Protein AF-A0A9D1E8T2-F1 (afdb_monomer)

Organism: NCBI:txid2840911

Radius of gyration: 13.84 Å; Cα contacts (8 Å, |Δi|>4): 99; chains: 1; bounding box: 33×21×34 Å

Mean predicted aligned error: 3.73 Å

pLDDT: mean 92.44, std 4.69, range [80.06, 97.88]

Sequence (66 aa):
MFSLDSGAEGIGRARLYITAHGLYEAHLNGHRIGDQVLTPGTSEYESRLQYQTYDVTDMLTSRENI

Structure (mmCIF, N/CA/C/O backbone):
data_AF-A0A9D1E8T2-F1
#
_entry.id   AF-A0A9D1E8T2-F1
#
loop_
_atom_site.group_PDB
_atom_site.id
_atom_sit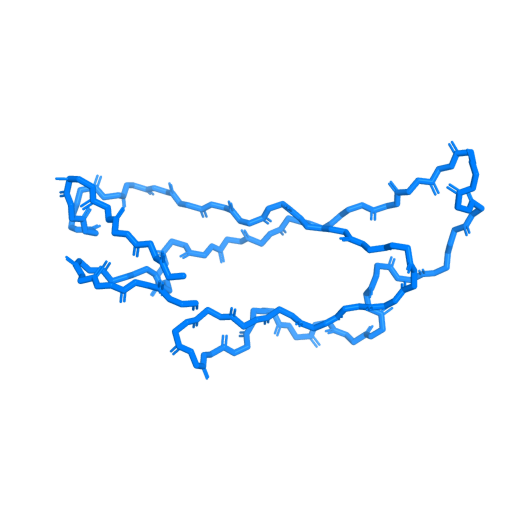e.type_symbol
_atom_site.label_atom_id
_atom_site.label_alt_id
_atom_site.label_comp_id
_atom_site.label_asym_id
_atom_site.label_entity_id
_atom_site.label_seq_id
_atom_site.pdbx_PDB_ins_code
_atom_site.Cartn_x
_atom_site.Cartn_y
_atom_site.Cartn_z
_atom_site.occupancy
_atom_site.B_iso_or_equiv
_atom_site.auth_seq_id
_atom_site.auth_comp_id
_atom_site.auth_asym_id
_atom_site.auth_atom_id
_atom_site.pdbx_PDB_model_num
ATOM 1 N N . MET A 1 1 ? 0.249 -10.935 10.743 1.00 81.75 1 MET A N 1
ATOM 2 C CA . MET A 1 1 ? -1.025 -10.541 11.368 1.00 81.75 1 MET A CA 1
ATOM 3 C C . MET A 1 1 ? -0.761 -9.356 12.274 1.00 81.75 1 MET A C 1
ATOM 5 O O . MET A 1 1 ? 0.287 -9.341 12.916 1.00 81.75 1 MET A O 1
ATOM 9 N N . PHE A 1 2 ? -1.637 -8.357 12.260 1.00 92.62 2 PHE A N 1
ATOM 10 C CA . PHE A 1 2 ? -1.474 -7.116 13.020 1.00 92.62 2 PHE A CA 1
ATOM 11 C C . PHE A 1 2 ? -2.823 -6.592 13.529 1.00 92.62 2 PHE A C 1
ATOM 13 O O . PHE A 1 2 ? -3.866 -6.872 12.941 1.00 92.62 2 PHE A O 1
ATOM 20 N N . SER A 1 3 ? -2.805 -5.814 14.608 1.00 90.56 3 SER A N 1
ATOM 21 C CA . SER A 1 3 ? -3.978 -5.142 15.175 1.00 90.56 3 SER A CA 1
ATOM 22 C C . SER A 1 3 ? -3.803 -3.627 15.140 1.00 90.56 3 SER A C 1
ATOM 24 O O . SER A 1 3 ? -2.682 -3.122 15.106 1.00 90.56 3 SER A O 1
ATOM 26 N N . LEU A 1 4 ? -4.919 -2.904 15.156 1.00 89.75 4 LEU A N 1
ATOM 27 C CA . LEU A 1 4 ? -4.941 -1.448 15.246 1.00 89.75 4 LEU A CA 1
ATOM 28 C C . LEU A 1 4 ? -5.276 -1.051 16.683 1.00 89.75 4 LEU A C 1
ATOM 30 O O . LEU A 1 4 ? -6.365 -1.372 17.156 1.00 89.75 4 LEU A O 1
ATOM 34 N N . ASP A 1 5 ? -4.383 -0.323 17.352 1.00 86.31 5 ASP A N 1
ATOM 35 C CA . ASP A 1 5 ? -4.578 0.089 18.753 1.00 86.31 5 ASP A CA 1
ATOM 36 C C . ASP A 1 5 ? -5.842 0.946 18.949 1.00 86.31 5 ASP A C 1
ATOM 38 O O . ASP A 1 5 ? -6.478 0.909 19.999 1.00 86.31 5 ASP A O 1
ATOM 42 N N . SER A 1 6 ? -6.235 1.701 17.918 1.00 81.25 6 SER A N 1
ATOM 43 C CA . SER A 1 6 ? -7.413 2.575 17.911 1.00 81.25 6 SER A CA 1
ATOM 44 C C . SER A 1 6 ? -8.701 1.911 17.403 1.00 81.25 6 SER A C 1
ATOM 46 O O . SER A 1 6 ? -9.747 2.557 17.396 1.00 81.25 6 SER A O 1
ATOM 48 N N . GLY A 1 7 ? -8.642 0.663 16.920 1.00 81.31 7 GLY A N 1
ATOM 49 C CA . GLY A 1 7 ? -9.708 0.068 16.103 1.00 81.31 7 GLY A CA 1
ATOM 50 C C . GLY A 1 7 ? -9.859 0.738 14.725 1.00 81.31 7 GLY A C 1
ATOM 51 O O . GLY A 1 7 ? -9.191 1.730 14.423 1.00 81.31 7 GLY A O 1
ATOM 52 N N . ALA A 1 8 ? -10.725 0.188 13.864 1.00 83.75 8 ALA A N 1
ATOM 53 C CA . ALA A 1 8 ? -10.930 0.700 12.503 1.00 83.75 8 ALA A CA 1
ATOM 54 C C . ALA A 1 8 ? -11.921 1.877 12.436 1.00 83.75 8 ALA A C 1
ATOM 56 O O . ALA A 1 8 ? -11.818 2.703 11.537 1.00 83.75 8 ALA A O 1
ATOM 57 N N . GLU A 1 9 ? -12.834 2.008 13.406 1.00 80.06 9 GLU A N 1
ATOM 58 C CA . GLU A 1 9 ? -13.898 3.034 13.403 1.00 80.06 9 GLU A CA 1
ATOM 59 C C . GLU A 1 9 ? -13.376 4.482 13.500 1.00 80.06 9 GLU A C 1
ATOM 61 O O . GLU A 1 9 ? -14.095 5.424 13.175 1.00 80.06 9 GLU A O 1
ATOM 66 N N . GLY A 1 10 ? -12.118 4.670 13.914 1.00 82.25 10 GLY A N 1
ATOM 67 C CA . GLY A 1 10 ? -11.447 5.973 13.957 1.00 82.25 10 GLY A CA 1
ATOM 68 C C . GLY A 1 10 ? -10.545 6.273 12.755 1.00 82.25 10 GLY A C 1
ATOM 69 O O . GLY A 1 10 ? -9.911 7.330 12.722 1.00 82.25 10 GLY A O 1
ATOM 70 N N . ILE A 1 11 ? -10.431 5.363 11.784 1.00 88.69 11 ILE A N 1
ATOM 71 C CA . ILE A 1 11 ? -9.514 5.535 10.655 1.00 88.69 11 ILE A CA 1
ATOM 72 C C . ILE A 1 11 ? -10.183 6.372 9.570 1.00 88.69 11 ILE A C 1
ATOM 74 O O . ILE A 1 11 ? -11.043 5.904 8.835 1.00 88.69 11 ILE A O 1
ATOM 78 N N . GLY A 1 12 ? -9.730 7.620 9.428 1.00 92.31 12 GLY A N 1
ATOM 79 C CA . GLY A 1 12 ? -10.170 8.486 8.331 1.00 92.31 12 GLY A CA 1
ATOM 80 C C . GLY A 1 12 ? -9.561 8.118 6.974 1.00 92.31 12 GLY A C 1
ATOM 81 O O . GLY A 1 12 ? -10.148 8.426 5.941 1.00 92.31 12 GLY A O 1
ATOM 82 N N . ARG A 1 13 ? -8.371 7.495 6.958 1.00 94.81 13 ARG A N 1
ATOM 83 C CA . ARG A 1 13 ? -7.708 7.043 5.728 1.00 94.81 13 ARG A CA 1
ATOM 84 C C . ARG A 1 13 ? -6.619 6.005 5.991 1.00 94.81 13 ARG A C 1
ATOM 86 O O . ARG A 1 13 ? -5.795 6.200 6.881 1.00 94.81 13 ARG A O 1
ATOM 93 N N . ALA A 1 14 ? -6.530 4.993 5.132 1.00 95.69 14 ALA A N 1
ATOM 94 C CA . ALA A 1 14 ? -5.418 4.052 5.071 1.00 95.69 14 ALA A CA 1
ATOM 95 C C . ALA A 1 14 ? -4.928 3.844 3.633 1.00 95.69 14 ALA A C 1
ATOM 97 O O . ALA A 1 14 ? -5.701 3.861 2.675 1.00 95.69 14 ALA A O 1
ATOM 98 N N . ARG A 1 15 ? -3.616 3.646 3.470 1.00 97.56 15 ARG A N 1
ATOM 99 C CA . ARG A 1 15 ? -2.995 3.389 2.167 1.00 97.56 15 ARG A CA 1
ATOM 100 C C . ARG A 1 15 ? -1.957 2.285 2.259 1.00 97.56 15 ARG A C 1
ATOM 102 O O . ARG A 1 15 ? -1.134 2.300 3.171 1.00 97.56 15 ARG A O 1
ATOM 109 N N . LEU A 1 16 ? -1.953 1.399 1.269 1.00 97.50 16 LEU A N 1
ATOM 110 C CA . LEU A 1 16 ? -0.875 0.442 1.055 1.00 97.50 16 LEU A CA 1
ATOM 111 C C . LEU A 1 16 ? 0.088 0.989 0.002 1.00 97.50 16 LEU A C 1
ATOM 113 O O . LEU A 1 16 ? -0.318 1.237 -1.132 1.00 97.50 16 LEU A O 1
ATOM 117 N N . TYR A 1 17 ? 1.358 1.126 0.373 1.00 97.88 17 TYR A N 1
ATO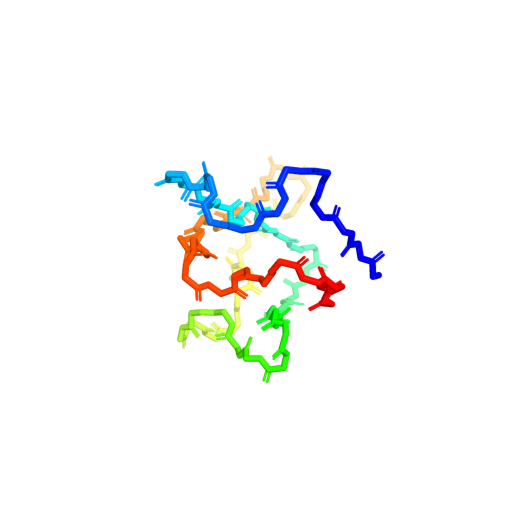M 118 C CA . TYR A 1 17 ? 2.461 1.408 -0.543 1.00 97.88 17 TYR A CA 1
ATOM 119 C C . TYR A 1 17 ? 3.285 0.132 -0.690 1.00 97.88 17 TYR A C 1
ATOM 121 O O . TYR A 1 17 ? 3.832 -0.356 0.297 1.00 97.88 17 TYR A O 1
ATOM 129 N N . ILE A 1 18 ? 3.346 -0.437 -1.890 1.00 97.69 18 ILE A N 1
ATOM 130 C CA . ILE A 1 18 ? 3.934 -1.765 -2.094 1.00 97.69 18 ILE A CA 1
ATOM 131 C C . ILE A 1 18 ? 4.673 -1.869 -3.428 1.00 97.69 18 ILE A C 1
ATOM 133 O O . ILE A 1 18 ? 4.320 -1.230 -4.419 1.00 97.69 18 ILE A O 1
ATOM 137 N N . THR A 1 19 ? 5.729 -2.677 -3.432 1.00 97.12 19 THR A N 1
ATOM 138 C CA . THR A 1 19 ? 6.533 -3.038 -4.600 1.00 97.12 19 THR A CA 1
ATOM 139 C C . THR A 1 19 ? 7.178 -4.411 -4.387 1.00 97.12 19 THR A C 1
ATOM 141 O O . THR A 1 19 ? 7.143 -4.944 -3.278 1.00 97.12 19 THR A O 1
ATOM 144 N N . ALA A 1 20 ? 7.782 -4.978 -5.432 1.00 94.69 20 ALA A N 1
ATOM 145 C CA . ALA A 1 20 ? 8.548 -6.216 -5.371 1.00 94.69 20 ALA A CA 1
ATOM 146 C C . ALA A 1 20 ? 9.686 -6.226 -6.405 1.00 94.69 20 ALA A C 1
ATOM 148 O O . ALA A 1 20 ? 9.526 -5.726 -7.517 1.00 94.69 20 ALA A O 1
ATOM 149 N N . HIS A 1 21 ? 10.809 -6.866 -6.063 1.00 92.69 21 HIS A N 1
ATOM 150 C CA . HIS A 1 21 ? 11.776 -7.350 -7.055 1.00 92.69 21 HIS A CA 1
ATOM 151 C C . HIS A 1 21 ? 11.219 -8.629 -7.685 1.00 92.69 21 HIS A C 1
ATOM 153 O O . HIS A 1 21 ? 11.314 -9.707 -7.102 1.00 92.69 21 HIS A O 1
ATOM 159 N N . GLY A 1 22 ? 10.585 -8.498 -8.846 1.00 91.44 22 GLY A N 1
ATOM 160 C CA . GLY A 1 22 ? 9.760 -9.546 -9.441 1.00 91.44 22 GLY A CA 1
ATOM 161 C C . GLY A 1 22 ? 8.319 -9.072 -9.544 1.00 91.44 22 GLY A C 1
ATOM 162 O O . GLY A 1 22 ? 8.092 -7.944 -9.969 1.00 91.44 22 GLY A O 1
ATOM 163 N N . LEU A 1 23 ? 7.362 -9.923 -9.168 1.00 94.69 23 LEU A N 1
ATOM 164 C CA . LEU A 1 23 ? 5.930 -9.634 -9.247 1.00 94.69 23 LEU A CA 1
ATOM 165 C C . LEU A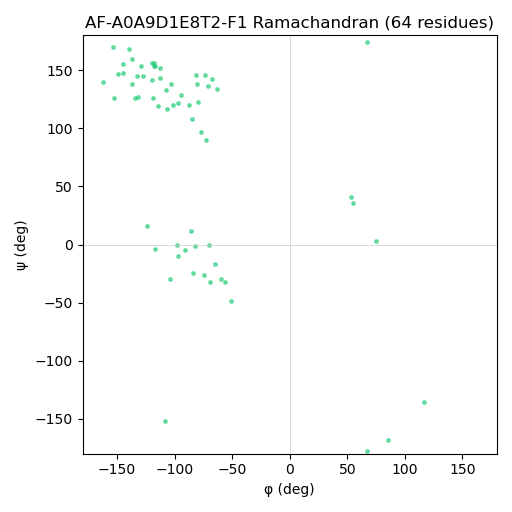 1 23 ? 5.237 -9.915 -7.911 1.00 94.69 23 LEU A C 1
ATOM 167 O O . LEU A 1 23 ? 5.695 -10.771 -7.152 1.00 94.69 23 LEU A O 1
ATOM 171 N N . TYR A 1 24 ? 4.126 -9.233 -7.638 1.00 96.25 24 TYR A N 1
ATOM 172 C CA . TYR A 1 24 ? 3.304 -9.489 -6.457 1.00 96.25 24 TYR A CA 1
ATOM 173 C C . TYR A 1 24 ? 1.806 -9.477 -6.770 1.00 96.25 24 TYR A C 1
ATOM 175 O O . TYR A 1 24 ? 1.348 -8.885 -7.742 1.00 96.25 24 TYR A O 1
ATOM 183 N N . GLU A 1 25 ? 1.041 -10.106 -5.885 1.00 96.94 25 GLU A N 1
ATOM 184 C CA . GLU A 1 25 ? -0.389 -9.876 -5.723 1.00 96.94 25 GLU A CA 1
ATOM 185 C C . GLU A 1 25 ? -0.649 -9.696 -4.226 1.00 96.94 25 GLU A C 1
ATOM 187 O O . GLU A 1 25 ? -0.205 -10.511 -3.418 1.00 96.94 25 GLU A O 1
ATOM 192 N N . ALA A 1 26 ? -1.308 -8.600 -3.848 1.00 97.19 26 ALA A N 1
ATOM 193 C CA . ALA A 1 26 ? -1.538 -8.261 -2.449 1.00 97.19 26 ALA A CA 1
ATOM 194 C C . ALA A 1 26 ? -2.979 -8.576 -2.049 1.00 97.19 26 ALA A C 1
ATOM 196 O O . ALA A 1 26 ? -3.919 -8.304 -2.796 1.00 97.19 26 ALA A O 1
ATOM 197 N N . HIS A 1 27 ? -3.139 -9.141 -0.858 1.00 97.31 27 HIS A N 1
ATOM 198 C CA . HIS A 1 27 ? -4.428 -9.431 -0.245 1.00 97.31 27 HIS A CA 1
ATOM 199 C C . HIS A 1 27 ? -4.439 -8.822 1.153 1.00 97.31 27 HIS A C 1
ATOM 201 O O . HIS A 1 27 ? -3.403 -8.791 1.813 1.00 97.31 27 HIS A O 1
ATOM 207 N N . LEU A 1 28 ? -5.600 -8.341 1.583 1.00 97.19 28 LEU A N 1
ATOM 208 C CA . LEU A 1 28 ? -5.852 -7.896 2.947 1.00 97.19 28 LEU A CA 1
ATOM 209 C C . LEU A 1 28 ? -7.187 -8.475 3.397 1.00 97.19 28 LEU A C 1
ATOM 211 O O . LEU A 1 28 ? -8.202 -8.327 2.713 1.00 97.19 28 LEU A O 1
ATOM 215 N N . ASN A 1 29 ? -7.181 -9.169 4.532 1.00 95.50 29 ASN A N 1
ATOM 216 C CA . ASN A 1 29 ? -8.364 -9.807 5.111 1.00 95.50 29 ASN A CA 1
ATOM 217 C C . ASN A 1 29 ? -9.088 -10.734 4.122 1.00 95.50 29 ASN A C 1
ATOM 219 O O . ASN A 1 29 ? -10.315 -10.736 4.033 1.00 95.50 29 ASN A O 1
ATOM 223 N N . GLY A 1 30 ? -8.315 -11.494 3.340 1.00 94.88 30 GLY A N 1
ATOM 224 C CA . GLY A 1 30 ? -8.826 -12.429 2.330 1.00 94.88 30 GLY A CA 1
ATOM 225 C C . GLY A 1 30 ? -9.366 -11.776 1.054 1.00 94.88 30 GLY A C 1
ATOM 226 O O . GLY A 1 30 ? -9.855 -12.486 0.178 1.00 94.88 30 GLY A O 1
ATOM 227 N N . HIS A 1 31 ? -9.272 -10.450 0.930 1.00 96.38 31 HIS A N 1
ATOM 228 C CA . HIS A 1 31 ? -9.704 -9.710 -0.249 1.00 96.38 31 HIS A CA 1
ATOM 229 C C . HIS A 1 31 ? -8.493 -9.206 -1.028 1.00 96.38 31 HIS A C 1
ATOM 231 O O . HIS A 1 31 ? -7.571 -8.614 -0.465 1.00 96.38 31 HIS A O 1
ATOM 237 N N . ARG A 1 32 ? -8.518 -9.410 -2.344 1.00 96.69 32 ARG A N 1
ATOM 238 C CA . ARG A 1 32 ? -7.493 -8.899 -3.253 1.00 96.69 32 ARG A CA 1
ATOM 239 C C . ARG A 1 32 ? -7.482 -7.370 -3.240 1.00 96.69 32 ARG A C 1
ATOM 241 O O . ARG A 1 32 ? -8.533 -6.740 -3.346 1.00 96.69 32 ARG A O 1
ATOM 248 N N . ILE A 1 33 ? -6.295 -6.780 -3.141 1.00 97.19 33 ILE A N 1
ATOM 249 C CA . ILE A 1 33 ? -6.099 -5.332 -3.224 1.00 97.19 33 ILE A CA 1
ATOM 250 C C . ILE A 1 33 ? -5.924 -4.940 -4.692 1.00 97.19 33 ILE A C 1
ATOM 252 O O . ILE A 1 33 ? -4.977 -5.370 -5.351 1.00 97.19 33 ILE A O 1
ATOM 256 N N . GLY A 1 34 ? -6.823 -4.085 -5.181 1.00 94.25 34 GLY A N 1
ATOM 257 C CA . GLY A 1 34 ? -6.827 -3.617 -6.567 1.00 94.25 34 GLY A CA 1
ATOM 258 C C . GLY A 1 34 ? -7.158 -4.711 -7.592 1.00 94.25 34 GLY A C 1
ATOM 259 O O . GLY A 1 34 ? -7.435 -5.866 -7.265 1.00 94.25 34 GLY A O 1
ATOM 260 N N . ASP A 1 35 ? -7.117 -4.339 -8.868 1.00 94.94 35 ASP A N 1
ATOM 261 C CA . ASP A 1 35 ? -7.423 -5.182 -10.035 1.00 94.94 35 ASP A CA 1
ATOM 262 C C . ASP A 1 35 ? -6.209 -5.390 -10.963 1.00 94.94 35 ASP A C 1
ATOM 264 O O . ASP A 1 35 ? -6.257 -6.185 -11.899 1.00 94.94 35 ASP A O 1
ATOM 268 N N . GLN A 1 36 ? -5.080 -4.746 -10.659 1.00 92.75 36 GLN A N 1
ATOM 269 C CA . GLN A 1 36 ? -3.862 -4.820 -11.463 1.00 92.75 36 GLN A CA 1
ATOM 270 C C . GLN A 1 36 ? -3.231 -6.214 -11.414 1.00 92.75 36 GLN A C 1
ATOM 272 O O . GLN A 1 36 ? -3.209 -6.865 -10.370 1.00 92.75 36 GLN A O 1
ATOM 277 N N . VAL A 1 37 ? -2.693 -6.664 -12.544 1.00 91.94 37 VAL A N 1
ATOM 278 C CA . VAL A 1 37 ? -1.964 -7.932 -12.687 1.00 91.94 37 VAL A CA 1
ATOM 279 C C . VAL A 1 37 ? -0.525 -7.653 -13.100 1.00 91.94 37 VAL A C 1
ATOM 281 O O . VAL A 1 37 ?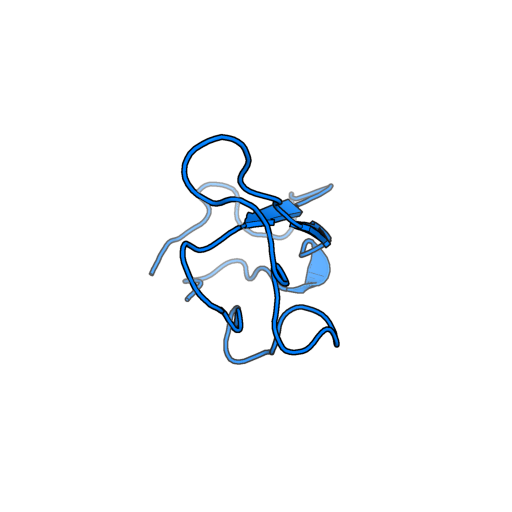 -0.249 -6.631 -13.726 1.00 91.94 37 VAL A O 1
ATOM 284 N N . LEU A 1 38 ? 0.389 -8.570 -12.767 1.00 92.50 38 LEU A N 1
ATOM 285 C CA . LEU A 1 38 ? 1.821 -8.437 -13.067 1.00 92.50 38 LEU A CA 1
ATOM 28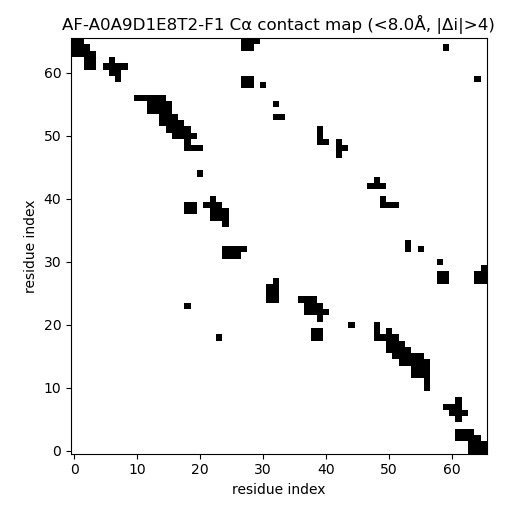6 C C . LEU A 1 38 ? 2.429 -7.130 -12.514 1.00 92.50 38 LEU A C 1
ATOM 288 O O . LEU A 1 38 ? 3.312 -6.532 -13.130 1.00 92.50 38 LEU A O 1
ATOM 292 N N . THR A 1 39 ? 1.976 -6.684 -11.341 1.00 93.00 39 THR A N 1
ATOM 293 C CA . THR A 1 39 ? 2.556 -5.545 -10.618 1.00 93.00 39 THR A CA 1
ATOM 294 C C . THR A 1 39 ? 3.897 -5.935 -9.985 1.00 93.00 39 THR A C 1
ATOM 296 O O . THR A 1 39 ? 4.052 -7.082 -9.568 1.00 93.00 39 THR A O 1
ATOM 299 N N . PRO A 1 40 ? 4.888 -5.026 -9.893 1.00 88.69 40 PRO A N 1
ATOM 300 C CA . PRO A 1 40 ? 4.866 -3.614 -10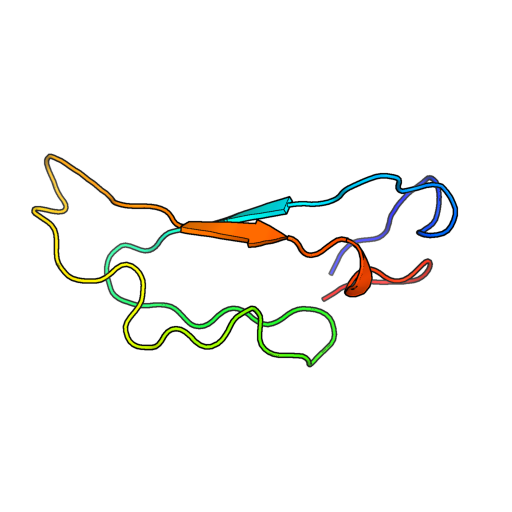.284 1.00 88.69 40 PRO A CA 1
ATOM 301 C C . PRO A 1 40 ? 5.189 -3.360 -11.771 1.00 88.69 40 PRO A C 1
ATOM 303 O O . PRO A 1 40 ? 5.418 -2.214 -12.156 1.00 88.69 40 PRO A O 1
ATOM 306 N N . GLY A 1 41 ? 5.223 -4.401 -12.605 1.00 89.12 41 GLY A N 1
ATOM 307 C CA . GLY A 1 41 ? 5.682 -4.340 -13.991 1.00 89.12 41 GLY A CA 1
ATOM 308 C C . GLY A 1 41 ? 7.199 -4.494 -14.115 1.00 89.12 41 GLY A C 1
ATOM 309 O O . GLY A 1 41 ? 7.892 -4.876 -13.172 1.00 89.12 41 GLY A O 1
ATOM 310 N N . THR A 1 42 ? 7.725 -4.204 -15.304 1.00 86.31 42 THR A N 1
ATOM 311 C CA . THR A 1 42 ? 9.163 -4.296 -15.587 1.00 86.31 42 THR A CA 1
ATOM 312 C C . THR A 1 42 ? 9.840 -2.941 -15.390 1.00 86.31 42 THR A C 1
ATOM 314 O O . THR A 1 42 ? 9.422 -1.925 -15.952 1.00 86.31 42 THR A O 1
ATOM 317 N N . SER A 1 43 ? 10.920 -2.920 -14.616 1.00 86.56 43 SER A N 1
ATOM 318 C CA . SER A 1 43 ? 11.857 -1.800 -14.536 1.00 86.56 43 SER A CA 1
ATOM 319 C C . SER A 1 43 ? 13.292 -2.312 -14.476 1.00 86.56 43 SER A C 1
ATOM 321 O O . SER A 1 43 ? 13.534 -3.502 -14.292 1.00 86.56 43 SER A O 1
ATOM 323 N N . GLU A 1 44 ? 14.254 -1.411 -14.652 1.00 89.94 44 GLU A N 1
ATOM 324 C CA . GLU A 1 44 ? 15.659 -1.711 -14.392 1.00 89.94 44 GLU A CA 1
ATOM 325 C C . GLU A 1 44 ? 15.859 -1.786 -12.870 1.00 89.94 44 GLU A C 1
ATOM 327 O O . GLU A 1 44 ? 16.057 -0.771 -12.211 1.00 89.94 44 GLU A O 1
ATOM 332 N N . TYR A 1 45 ? 15.697 -2.983 -12.298 1.00 87.06 45 TYR A N 1
ATOM 333 C CA . TYR A 1 45 ? 15.565 -3.187 -10.849 1.00 87.06 45 TYR A CA 1
ATOM 334 C C . TYR A 1 45 ? 16.728 -2.623 -10.020 1.00 87.06 45 TYR A C 1
ATOM 336 O O . TYR A 1 45 ? 16.501 -2.148 -8.910 1.00 87.06 45 TYR A O 1
ATOM 344 N N . GLU A 1 46 ? 17.946 -2.624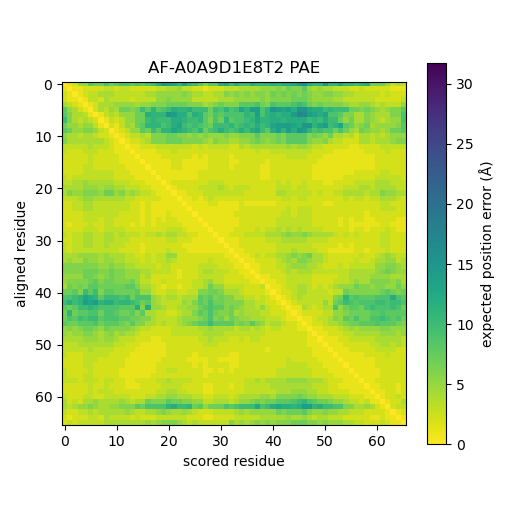 -10.567 1.00 88.50 46 GLU A N 1
ATOM 345 C CA . GLU A 1 46 ? 19.132 -2.100 -9.880 1.00 88.50 46 GLU A CA 1
ATOM 346 C C . GLU A 1 46 ? 19.113 -0.574 -9.724 1.00 88.50 46 GLU A C 1
ATOM 348 O O . GLU A 1 46 ? 19.629 -0.045 -8.741 1.00 88.50 46 GLU A O 1
ATOM 353 N N . SER A 1 47 ? 18.513 0.142 -10.680 1.00 91.62 47 SER A N 1
ATOM 354 C CA . SER A 1 47 ? 18.512 1.607 -10.716 1.00 91.62 47 SER A CA 1
ATOM 355 C C . SER A 1 47 ? 17.171 2.206 -10.289 1.00 91.62 47 SER A C 1
ATOM 357 O O . SER A 1 47 ? 17.123 3.312 -9.744 1.00 91.62 47 SER A O 1
ATOM 359 N N . ARG A 1 48 ? 16.062 1.493 -10.525 1.00 91.38 48 ARG A N 1
ATOM 360 C CA . ARG A 1 48 ? 14.710 1.981 -10.258 1.00 91.38 48 ARG A CA 1
ATOM 361 C C . ARG A 1 48 ? 13.727 0.854 -9.979 1.00 91.38 48 ARG A C 1
ATOM 363 O O . ARG A 1 48 ? 13.446 0.012 -10.833 1.00 91.38 48 ARG A O 1
ATOM 370 N N . LEU A 1 49 ? 13.061 0.970 -8.836 1.00 92.88 49 LEU A N 1
ATOM 371 C CA . LEU A 1 49 ? 11.963 0.103 -8.437 1.00 92.88 49 LEU A CA 1
ATOM 372 C C . LEU A 1 49 ? 10.653 0.901 -8.358 1.00 92.88 49 LEU A C 1
ATOM 374 O O . LEU A 1 49 ? 10.548 1.866 -7.603 1.00 92.88 49 LEU A O 1
ATOM 378 N N . GLN A 1 50 ? 9.658 0.521 -9.164 1.00 94.06 50 GLN A N 1
ATOM 379 C CA . GLN A 1 50 ? 8.340 1.168 -9.160 1.00 94.06 50 GLN A CA 1
ATOM 380 C C . GLN A 1 50 ? 7.486 0.633 -8.012 1.00 94.06 50 GLN A C 1
ATOM 382 O O . GLN A 1 50 ? 7.446 -0.575 -7.802 1.00 94.06 50 GLN A O 1
ATOM 387 N N . TYR A 1 51 ? 6.755 1.497 -7.313 1.00 96.50 51 TYR A N 1
ATOM 388 C CA . TYR A 1 51 ? 5.784 1.089 -6.296 1.00 96.50 51 TYR A CA 1
ATOM 389 C C . TYR A 1 51 ? 4.382 1.565 -6.664 1.00 96.50 51 TYR A C 1
ATOM 391 O O . TYR A 1 51 ? 4.211 2.523 -7.420 1.00 96.50 51 TYR A O 1
ATOM 399 N N . GLN A 1 52 ? 3.375 0.886 -6.127 1.00 96.69 52 GLN A N 1
ATOM 400 C CA . GLN A 1 52 ? 1.976 1.251 -6.290 1.00 96.69 52 GLN A CA 1
ATOM 401 C C . GLN A 1 52 ? 1.402 1.695 -4.953 1.00 96.69 52 GLN A C 1
ATOM 403 O O . GLN A 1 52 ? 1.866 1.285 -3.887 1.00 96.69 52 GLN A O 1
ATOM 408 N N . THR A 1 53 ? 0.402 2.567 -5.034 1.00 97.62 53 THR A N 1
ATOM 409 C CA . THR A 1 53 ? -0.348 3.056 -3.880 1.00 97.62 53 THR A CA 1
ATOM 410 C C . THR A 1 53 ? -1.802 2.661 -4.046 1.00 97.62 53 THR A C 1
ATOM 412 O O . THR A 1 53 ? -2.414 3.013 -5.053 1.00 97.62 53 THR A O 1
ATOM 415 N N . TYR A 1 54 ? -2.355 1.993 -3.043 1.00 97.75 54 TYR A N 1
ATOM 416 C CA . TYR A 1 54 ? -3.763 1.614 -3.003 1.00 97.75 54 TYR A CA 1
ATOM 417 C C . TYR A 1 54 ? -4.436 2.253 -1.800 1.00 97.75 54 TYR A C 1
ATOM 419 O O . TYR A 1 54 ? -3.834 2.3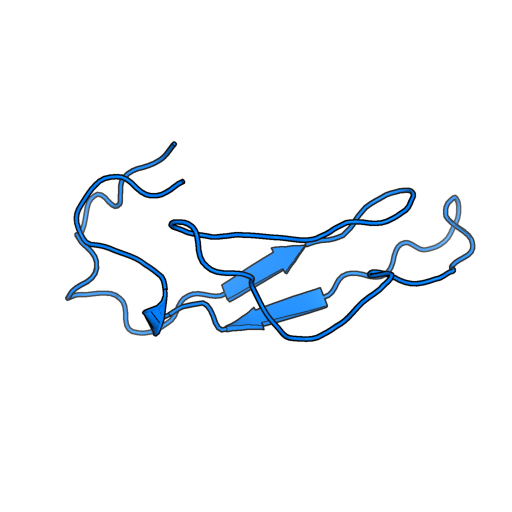46 -0.729 1.00 97.75 54 TYR A O 1
ATOM 427 N N . ASP A 1 55 ? -5.679 2.693 -1.976 1.00 97.00 55 ASP A N 1
ATOM 428 C CA . ASP A 1 55 ? -6.537 3.035 -0.848 1.00 97.00 55 ASP A CA 1
ATOM 429 C C . ASP A 1 55 ? -7.103 1.737 -0.268 1.00 97.00 55 ASP A C 1
ATOM 431 O O . ASP A 1 55 ? -7.692 0.938 -0.993 1.00 97.00 55 ASP A O 1
ATOM 435 N N . VAL A 1 56 ? -6.849 1.502 1.017 1.00 96.81 56 VAL A N 1
ATOM 436 C CA . VAL A 1 56 ? -7.269 0.284 1.733 1.00 96.81 56 VAL A CA 1
ATOM 437 C C . VAL A 1 56 ? -8.109 0.630 2.960 1.00 96.81 56 VAL A C 1
ATOM 439 O O . VAL A 1 56 ? -8.276 -0.206 3.845 1.00 96.81 56 VAL A O 1
ATOM 442 N N . THR A 1 57 ? -8.616 1.867 3.028 1.00 95.44 57 THR A N 1
ATOM 443 C CA . THR A 1 57 ? -9.378 2.388 4.174 1.00 95.44 57 THR A CA 1
ATOM 444 C C . THR A 1 57 ? -10.514 1.444 4.556 1.00 95.44 57 THR A C 1
ATOM 446 O O . THR A 1 57 ? -10.588 1.011 5.702 1.00 95.44 57 THR A O 1
ATOM 449 N N . ASP A 1 58 ? -11.305 1.020 3.572 1.00 93.88 58 ASP A N 1
ATOM 450 C CA . ASP A 1 58 ? -12.490 0.183 3.793 1.00 93.88 58 ASP A CA 1
ATOM 451 C C . ASP A 1 58 ? -12.174 -1.316 3.937 1.00 93.88 58 ASP A C 1
ATOM 453 O O . ASP A 1 58 ? -13.071 -2.132 4.135 1.00 93.88 58 ASP A O 1
ATOM 457 N N . MET A 1 59 ? -10.900 -1.702 3.823 1.00 94.69 59 MET A N 1
ATOM 458 C CA . MET A 1 59 ? -10.465 -3.098 3.924 1.00 94.69 59 MET A CA 1
ATOM 459 C C . MET A 1 59 ? -9.949 -3.458 5.321 1.00 94.69 59 MET A C 1
ATOM 461 O O . MET A 1 59 ? -9.719 -4.636 5.592 1.00 94.69 59 MET A O 1
ATOM 465 N N . LEU A 1 60 ? -9.751 -2.474 6.204 1.00 94.44 60 LEU A N 1
ATOM 466 C CA . LEU A 1 60 ? -9.291 -2.690 7.575 1.00 94.44 60 LEU A CA 1
ATOM 467 C C . LEU A 1 60 ? -10.441 -3.089 8.500 1.00 94.44 60 LEU A C 1
ATOM 469 O O . LEU A 1 60 ? -11.564 -2.605 8.386 1.00 94.44 60 LEU A O 1
ATOM 473 N N . THR A 1 61 ? -10.139 -3.940 9.476 1.00 92.19 61 THR A N 1
ATOM 474 C CA . THR A 1 61 ? -11.084 -4.332 10.525 1.00 92.19 61 THR A CA 1
ATOM 475 C C . THR A 1 61 ? -10.587 -3.905 11.900 1.00 92.19 61 THR A C 1
ATOM 477 O O . THR A 1 61 ? -9.383 -3.801 12.140 1.00 92.19 61 THR A O 1
ATOM 480 N N . SER A 1 62 ? -11.518 -3.701 12.838 1.00 88.75 62 SER A N 1
ATOM 481 C CA . SER A 1 62 ? -11.206 -3.389 14.243 1.00 88.75 62 SER A CA 1
ATOM 482 C C . SER A 1 62 ? -10.611 -4.569 15.022 1.00 88.75 62 SER A C 1
ATOM 484 O O . SER A 1 62 ? -10.356 -4.441 16.216 1.00 88.75 62 SER A O 1
ATOM 486 N N . ARG A 1 63 ? -10.446 -5.733 14.385 1.00 86.81 63 ARG A N 1
ATOM 487 C CA . ARG A 1 63 ? -9.851 -6.932 14.984 1.00 86.81 63 ARG A CA 1
ATOM 488 C C . ARG A 1 63 ? -8.467 -7.166 14.375 1.00 86.81 63 ARG A C 1
ATOM 490 O O . ARG A 1 63 ? -7.777 -6.223 13.993 1.00 86.81 63 ARG A O 1
ATOM 497 N N . GLU A 1 64 ? -8.041 -8.420 14.325 1.00 92.19 64 GLU A N 1
ATOM 498 C CA . GLU A 1 64 ? -6.812 -8.797 13.646 1.00 92.19 64 GLU A CA 1
ATOM 499 C C . GLU A 1 64 ? -6.959 -8.677 12.131 1.00 92.19 64 GLU A C 1
ATOM 501 O O . GLU A 1 64 ? -7.959 -9.095 11.548 1.00 92.19 64 GLU A O 1
ATOM 506 N N . ASN A 1 65 ? -5.925 -8.119 11.512 1.00 94.25 65 ASN A N 1
ATOM 507 C CA . ASN A 1 65 ? -5.792 -7.965 10.077 1.00 94.25 65 ASN A CA 1
ATOM 508 C C . ASN A 1 65 ? -4.653 -8.856 9.564 1.00 94.25 65 ASN A C 1
ATOM 510 O O . ASN A 1 65 ?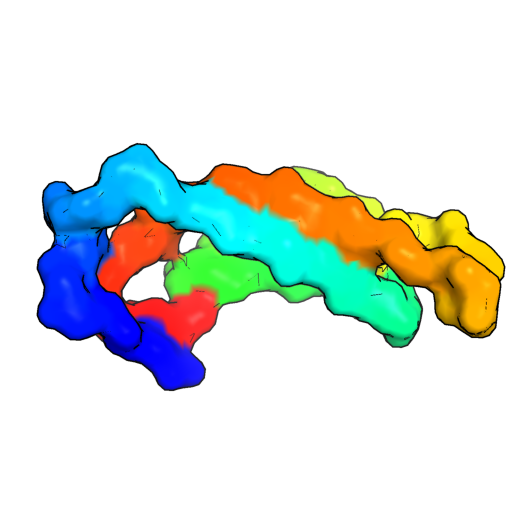 -3.623 -9.031 10.236 1.00 94.25 65 ASN A O 1
ATOM 514 N N . ILE A 1 66 ? -4.845 -9.427 8.376 1.00 92.88 66 ILE A N 1
ATOM 515 C CA . ILE A 1 66 ? -3.892 -10.334 7.715 1.00 92.88 66 ILE A CA 1
ATOM 516 C C . ILE A 1 66 ? -3.605 -9.834 6.313 1.00 92.88 66 ILE A C 1
ATOM 518 O O . ILE A 1 66 ? -4.591 -9.593 5.579 1.00 92.88 66 ILE A O 1
#

Solvent-accessible surface area (backbone atoms only — not comparable to full-atom values): 4316 Å² total; per-residue (Å²): 119,50,71,51,97,75,35,38,94,72,61,91,72,41,70,48,77,50,65,53,99,58,66,59,84,56,60,43,67,90,38,70,60,77,87,83,73,66,32,58,50,91,63,61,67,93,85,41,76,60,66,49,79,43,81,42,49,90,61,60,50,61,48,80,37,76

Foldseek 3Di:
DDADPVWLVPDPWDKDKDFDPWADWDDKPNHTFDDDGRPPPDDPVVVDTDIDMGTCSVRDGNGDMD

Secondary structure (DSSP, 8-state):
-B--TT-STT-S--EEEE--SS-B--EETTEE-SS--SBT----TTT----EEEE-GGG--SS-B-

Nearest PDB structures (foldseek):
  3w5n-assembly1_A  TM=9.948E-01  e=4.843E-03  Streptomyces avermitilis MA-4680 = NBRC 14893
  6gsz-assembly1_A  TM=9.470E-01  e=3.773E-03  Aspergillus terreus
  6i60-assembly1_A  TM=9.732E-01  e=7.043E-03  Dictyoglomus thermophilum H-6-12
  6i60-assembly2_B  TM=9.740E-01  e=1.161E-02  Dictyoglomus thermophilum H-6-12

InterPro domains:
  IPR013737 Bacterial alpha-L-rhamnosidase N-terminal [PF08531] (11-65)
  IPR016007 Alpha-L-rhamnosidase [PTHR33307] (10-65)